Protein AF-A0A2V9KYU6-F1 (afdb_monomer_lite)

pLDDT: mean 84.41, std 20.28, range [31.23, 98.62]

Radius of gyration: 21.44 Å; chains: 1; bounding box: 34×64×59 Å

Structure (mmCIF, N/CA/C/O backbone):
data_AF-A0A2V9KYU6-F1
#
_entry.id   AF-A0A2V9KYU6-F1
#
loop_
_atom_site.group_PDB
_atom_site.id
_atom_site.type_symbol
_atom_site.label_atom_id
_atom_site.label_alt_id
_atom_site.label_comp_id
_atom_site.label_asym_id
_atom_site.label_entity_id
_atom_site.label_seq_id
_atom_site.pdbx_PDB_ins_code
_atom_site.Cartn_x
_atom_site.Cartn_y
_atom_site.Cartn_z
_atom_site.occupancy
_atom_site.B_iso_or_equiv
_atom_site.auth_seq_id
_atom_site.auth_comp_id
_atom_site.auth_asym_id
_atom_site.auth_atom_id
_atom_site.pdbx_PDB_model_num
ATOM 1 N N . MET A 1 1 ? -0.376 4.071 19.142 1.00 92.31 1 MET A N 1
ATOM 2 C CA . MET A 1 1 ? -1.565 4.613 18.448 1.00 92.31 1 MET A CA 1
ATOM 3 C C . MET A 1 1 ? -2.529 5.402 19.335 1.00 92.31 1 MET A C 1
ATOM 5 O O . MET A 1 1 ? -2.805 6.531 18.954 1.00 92.31 1 MET A O 1
ATOM 9 N N . ASP A 1 2 ? -2.990 4.923 20.506 1.00 96.12 2 ASP A N 1
ATOM 10 C CA . ASP A 1 2 ? -3.921 5.699 21.370 1.00 96.12 2 ASP A CA 1
ATOM 11 C C . ASP A 1 2 ? -3.463 7.161 21.594 1.00 96.12 2 ASP A C 1
ATOM 13 O O . ASP A 1 2 ? -4.197 8.093 21.276 1.00 96.12 2 ASP A O 1
ATOM 17 N N . ASN A 1 3 ? -2.214 7.371 22.038 1.00 96.25 3 ASN A N 1
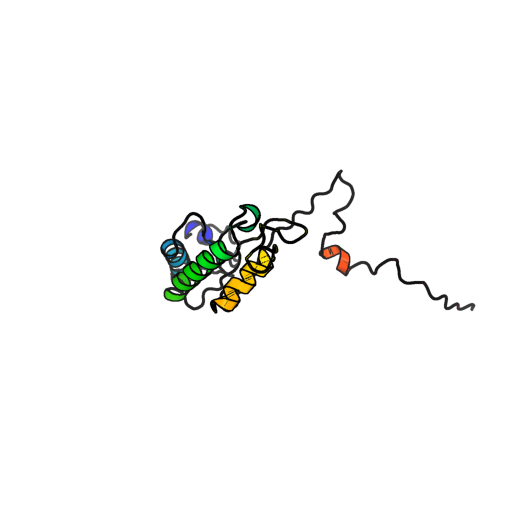ATOM 18 C CA . ASN A 1 3 ? -1.673 8.715 22.292 1.00 96.25 3 ASN A CA 1
ATOM 19 C C . ASN A 1 3 ? -1.723 9.636 21.063 1.00 96.25 3 ASN A C 1
ATOM 21 O O . ASN A 1 3 ? -1.989 10.825 21.204 1.00 96.25 3 ASN A O 1
ATOM 25 N N . PHE A 1 4 ? -1.479 9.113 19.860 1.00 95.75 4 PHE A N 1
ATOM 26 C CA . PHE A 1 4 ? -1.529 9.908 18.632 1.00 95.75 4 PHE A CA 1
ATOM 27 C C . PHE A 1 4 ? -2.950 10.437 18.383 1.00 95.75 4 PHE A C 1
ATOM 29 O O . PHE A 1 4 ? -3.132 11.641 18.213 1.00 95.75 4 PHE A O 1
ATOM 36 N N . TYR A 1 5 ? -3.966 9.574 18.487 1.00 95.94 5 TYR A N 1
ATOM 37 C CA . TYR A 1 5 ? -5.362 9.963 18.266 1.00 95.94 5 TYR A CA 1
ATOM 38 C C . TYR A 1 5 ? -5.974 10.788 19.403 1.00 95.94 5 TYR A C 1
ATOM 40 O O . TYR A 1 5 ? -6.862 11.598 19.147 1.00 95.94 5 TYR A O 1
ATOM 48 N N . THR A 1 6 ? -5.529 10.614 20.652 1.00 95.25 6 THR A N 1
ATOM 49 C CA . THR A 1 6 ? -6.107 11.330 21.805 1.00 95.25 6 THR A CA 1
ATOM 50 C C . THR A 1 6 ? -5.343 12.588 22.213 1.00 95.25 6 THR A C 1
ATOM 52 O O . THR A 1 6 ? -5.850 13.360 23.019 1.00 95.25 6 THR A O 1
ATOM 55 N N . SER A 1 7 ? -4.135 12.816 21.691 1.00 95.94 7 SER A N 1
ATOM 56 C CA . SER A 1 7 ? -3.311 13.991 22.035 1.00 95.94 7 SER A CA 1
ATOM 57 C C . SER A 1 7 ? -3.782 15.302 21.404 1.00 95.94 7 SER A C 1
ATOM 59 O O . SER A 1 7 ? -3.334 16.367 21.819 1.00 95.94 7 SER A O 1
ATOM 61 N N . GLY A 1 8 ? -4.656 15.240 20.396 1.00 94.62 8 GLY A N 1
ATOM 62 C CA . GLY A 1 8 ? -5.055 16.398 19.595 1.00 94.62 8 GLY A CA 1
ATOM 63 C C . GLY A 1 8 ? -4.159 16.668 18.380 1.00 94.62 8 GLY A C 1
ATOM 64 O O . GLY A 1 8 ? -4.476 17.569 17.611 1.00 94.62 8 GLY A O 1
ATOM 65 N N . LEU A 1 9 ? -3.102 15.873 18.150 1.00 95.44 9 LEU A N 1
ATOM 66 C CA . LEU A 1 9 ? -2.202 16.019 16.991 1.00 95.44 9 LEU A CA 1
ATOM 67 C C . LEU A 1 9 ? -2.921 15.912 15.642 1.00 95.44 9 LEU A C 1
ATOM 69 O O . LEU A 1 9 ? -2.519 16.556 14.678 1.00 95.44 9 LEU A O 1
ATOM 73 N N . THR A 1 10 ? -4.000 15.132 15.571 1.00 94.06 10 THR A N 1
ATOM 74 C CA . THR A 1 10 ? -4.793 14.987 14.344 1.00 94.06 10 THR A CA 1
ATOM 75 C C . THR A 1 10 ? -5.605 16.234 14.003 1.00 94.06 10 THR A C 1
ATOM 77 O O . THR A 1 10 ? -6.163 16.315 12.911 1.00 94.06 10 THR A O 1
ATOM 80 N N . MET A 1 11 ? -5.731 17.194 14.930 1.00 94.94 11 MET A N 1
ATOM 81 C CA . MET A 1 11 ? -6.563 18.393 14.778 1.00 94.94 11 MET A CA 1
ATOM 82 C C . MET A 1 11 ? -8.021 18.083 14.380 1.00 94.94 11 MET A C 1
ATOM 84 O O . MET A 1 11 ? -8.697 18.901 13.763 1.00 94.94 11 MET A O 1
ATOM 88 N N . GLY A 1 12 ? -8.521 16.891 14.734 1.00 92.75 12 GLY A N 1
ATOM 89 C CA . GLY A 1 12 ? -9.864 16.423 14.372 1.00 92.75 12 GLY A CA 1
ATOM 90 C C . GLY A 1 12 ? -9.993 15.853 12.953 1.00 92.75 12 GLY A C 1
ATOM 91 O O . GLY A 1 12 ? -11.098 15.495 12.548 1.00 92.75 12 GLY A O 1
ATOM 92 N N . HIS A 1 13 ? -8.895 15.736 12.204 1.00 95.56 13 HIS A N 1
ATOM 93 C CA . HIS A 1 13 ? -8.868 15.124 10.877 1.00 95.56 13 HIS A CA 1
ATOM 94 C C . HIS A 1 13 ? -8.594 13.614 10.939 1.00 95.56 13 HIS A C 1
ATOM 96 O O . HIS A 1 13 ? -8.063 13.088 11.918 1.00 95.56 13 HIS A O 1
ATOM 102 N N . GLN A 1 14 ? -8.975 12.907 9.873 1.00 96.25 14 GLN A N 1
ATOM 103 C CA . GLN A 1 14 ? -8.581 11.513 9.669 1.00 96.25 14 GLN A CA 1
ATOM 104 C C . GLN A 1 14 ? -7.078 11.443 9.384 1.00 96.25 14 GLN A C 1
ATOM 106 O O . GLN A 1 14 ? -6.552 12.283 8.654 1.00 96.25 14 GLN A O 1
ATOM 111 N N . ALA A 1 15 ? -6.402 10.436 9.931 1.00 95.44 15 ALA A N 1
ATOM 112 C CA . ALA A 1 15 ? -4.979 10.223 9.683 1.00 95.44 15 ALA A CA 1
ATOM 113 C C . ALA A 1 15 ? -4.751 9.239 8.527 1.00 95.44 15 ALA A C 1
ATOM 115 O O . ALA A 1 15 ? -5.504 8.273 8.378 1.00 95.44 15 ALA A O 1
ATOM 116 N N . LEU A 1 16 ? -3.701 9.474 7.737 1.00 95.50 16 LEU A N 1
ATOM 117 C CA . LEU A 1 16 ? -3.045 8.427 6.955 1.00 95.50 16 LEU A CA 1
ATOM 118 C C . LEU A 1 16 ? -2.039 7.751 7.886 1.00 95.50 16 LEU A C 1
ATOM 120 O O . LEU A 1 16 ? -1.270 8.444 8.552 1.00 95.50 16 LEU A O 1
ATOM 124 N N . VAL A 1 17 ? -2.094 6.428 7.987 1.00 95.94 17 VAL A N 1
ATOM 125 C CA . VAL A 1 17 ? -1.229 5.665 8.893 1.00 95.94 17 VAL A CA 1
ATOM 126 C C . VAL A 1 17 ? -0.276 4.828 8.061 1.00 95.94 17 VAL A C 1
ATOM 128 O O . VAL A 1 17 ? -0.722 4.066 7.210 1.00 95.94 17 VAL A O 1
ATOM 131 N N . ALA A 1 18 ? 1.020 4.970 8.305 1.00 94.25 18 ALA A N 1
ATOM 132 C CA . ALA A 1 18 ? 2.022 4.113 7.694 1.00 94.25 18 ALA A CA 1
ATOM 133 C C . ALA A 1 18 ? 2.107 2.783 8.450 1.00 94.25 18 ALA A C 1
ATOM 135 O O . ALA A 1 18 ? 2.079 2.765 9.680 1.00 94.25 18 ALA A O 1
ATOM 136 N N . CYS A 1 19 ? 2.256 1.696 7.707 1.00 93.12 19 CYS A N 1
ATOM 137 C CA . CYS A 1 19 ? 2.562 0.373 8.217 1.00 93.12 19 CYS A CA 1
ATOM 138 C C . CYS A 1 19 ? 3.884 -0.100 7.619 1.00 93.12 19 CYS A C 1
ATOM 140 O O . CYS A 1 19 ? 4.127 0.048 6.419 1.00 93.12 19 CYS A O 1
ATOM 142 N N . ALA A 1 20 ? 4.742 -0.688 8.445 1.00 92.88 20 ALA A N 1
ATOM 143 C CA . ALA A 1 20 ? 6.016 -1.206 7.978 1.00 92.88 20 ALA A CA 1
ATOM 144 C C . ALA A 1 20 ? 5.819 -2.461 7.108 1.00 92.88 20 ALA A C 1
ATOM 146 O O . ALA A 1 20 ? 4.939 -3.285 7.365 1.00 92.88 20 ALA A O 1
ATOM 147 N N . ALA A 1 21 ? 6.637 -2.578 6.057 1.00 92.00 21 ALA A N 1
ATOM 148 C CA . ALA A 1 21 ? 6.589 -3.685 5.099 1.00 92.00 21 ALA A CA 1
ATOM 149 C C . ALA A 1 21 ? 7.929 -4.434 5.000 1.00 92.00 21 ALA A C 1
ATOM 151 O O . ALA A 1 21 ? 7.972 -5.640 5.194 1.00 92.00 21 ALA A O 1
ATOM 152 N N . ILE A 1 22 ? 9.040 -3.738 4.731 1.00 88.56 22 ILE A N 1
ATOM 153 C CA . ILE A 1 22 ? 10.347 -4.389 4.500 1.00 88.56 22 ILE A CA 1
ATOM 154 C C . ILE A 1 22 ? 10.980 -4.929 5.796 1.00 88.56 22 ILE A C 1
ATOM 156 O O . ILE A 1 22 ? 11.630 -5.971 5.767 1.00 88.56 22 ILE A O 1
ATOM 160 N N . ASP A 1 23 ? 10.762 -4.255 6.927 1.00 88.19 23 ASP A N 1
ATOM 161 C CA . ASP A 1 23 ? 11.418 -4.561 8.209 1.00 88.19 23 ASP A CA 1
ATOM 162 C C . ASP A 1 23 ? 10.450 -5.119 9.271 1.00 88.19 23 ASP A C 1
ATOM 164 O O . ASP A 1 23 ? 10.743 -5.072 10.467 1.00 88.19 23 ASP A O 1
ATOM 168 N N . ASP A 1 24 ? 9.286 -5.619 8.850 1.00 94.12 24 ASP A N 1
ATOM 169 C CA . ASP A 1 24 ? 8.215 -6.065 9.750 1.00 94.12 24 ASP A CA 1
ATOM 170 C C . ASP A 1 24 ? 7.533 -7.350 9.245 1.00 94.12 24 ASP A C 1
ATOM 172 O O . ASP A 1 24 ? 7.940 -7.934 8.237 1.00 94.12 24 ASP A O 1
ATOM 176 N N . THR A 1 25 ? 6.505 -7.817 9.953 1.00 97.06 25 THR A N 1
ATOM 177 C CA . THR A 1 25 ? 5.694 -8.981 9.585 1.00 97.06 25 THR A CA 1
ATOM 178 C C . THR A 1 25 ? 4.296 -8.573 9.105 1.00 97.06 25 THR A C 1
ATOM 180 O O . THR A 1 25 ? 3.742 -7.566 9.564 1.00 97.06 25 THR A O 1
ATOM 183 N N . PRO A 1 26 ? 3.664 -9.358 8.210 1.00 97.62 26 PRO A N 1
ATOM 184 C CA . PRO A 1 26 ? 2.296 -9.077 7.784 1.00 97.62 26 PRO A CA 1
ATOM 185 C C . PRO A 1 26 ? 1.304 -9.171 8.953 1.00 97.62 26 PRO A C 1
ATOM 187 O O . PRO A 1 26 ? 0.303 -8.453 8.975 1.00 97.62 26 PRO A O 1
ATOM 190 N N . GLU A 1 27 ? 1.573 -10.016 9.954 1.00 98.12 27 GLU A N 1
ATOM 191 C CA . GLU A 1 27 ? 0.757 -10.122 11.163 1.00 98.12 27 GLU A CA 1
ATOM 192 C C . GLU A 1 27 ? 0.794 -8.852 12.016 1.00 98.12 27 GLU A C 1
ATOM 194 O O . GLU A 1 27 ? -0.255 -8.437 12.516 1.00 98.12 27 GLU A O 1
ATOM 199 N N . ASP A 1 28 ? 1.961 -8.232 12.190 1.00 97.62 28 ASP A N 1
ATOM 200 C CA . ASP A 1 28 ? 2.100 -7.015 12.994 1.00 97.62 28 ASP A CA 1
ATOM 201 C C . ASP A 1 28 ? 1.373 -5.837 12.337 1.00 97.62 28 ASP A C 1
ATOM 203 O O . ASP A 1 28 ? 0.561 -5.173 12.994 1.00 97.62 28 ASP A O 1
ATOM 207 N N . CYS A 1 29 ? 1.525 -5.671 11.019 1.00 96.69 29 CYS A N 1
ATOM 208 C CA . CYS A 1 29 ? 0.751 -4.697 10.252 1.00 96.69 29 CYS A CA 1
ATOM 209 C C . CYS A 1 29 ? -0.765 -4.959 10.350 1.00 96.69 29 CYS A C 1
ATOM 211 O O . CYS A 1 29 ? -1.543 -4.058 10.680 1.00 96.69 29 CYS A O 1
ATOM 213 N N . ALA A 1 30 ? -1.208 -6.202 10.138 1.00 98.38 30 ALA A N 1
ATOM 214 C CA . ALA A 1 30 ? -2.623 -6.557 10.236 1.00 98.38 30 ALA A CA 1
ATOM 215 C C . ALA A 1 30 ? -3.198 -6.288 11.637 1.00 98.38 30 ALA A C 1
ATOM 217 O O . ALA A 1 30 ? -4.336 -5.825 11.769 1.00 98.38 30 ALA A O 1
ATOM 218 N N . ASN A 1 31 ? -2.417 -6.550 12.688 1.00 98.31 31 ASN A N 1
ATOM 219 C CA . ASN A 1 31 ? -2.804 -6.286 14.069 1.00 98.31 31 ASN A CA 1
ATOM 220 C C . ASN A 1 31 ? -2.904 -4.786 14.365 1.00 98.31 31 ASN A C 1
ATOM 222 O O . ASN A 1 31 ? -3.846 -4.380 15.052 1.00 98.31 31 ASN A O 1
ATOM 226 N N . GLU A 1 32 ? -1.993 -3.963 13.842 1.00 97.50 32 GLU A N 1
ATOM 227 C CA . GLU A 1 32 ? -2.073 -2.504 13.955 1.00 97.50 32 GLU A CA 1
ATOM 228 C C . GLU A 1 32 ? -3.346 -1.963 13.292 1.00 97.50 32 GLU A C 1
ATOM 230 O O . GLU A 1 32 ? -4.134 -1.261 13.938 1.00 97.50 32 GLU A O 1
ATOM 235 N N . VAL A 1 33 ? -3.598 -2.347 12.037 1.00 98.06 33 VAL A N 1
ATOM 236 C CA . VAL A 1 33 ? -4.786 -1.925 11.281 1.00 98.06 33 VAL A CA 1
ATOM 237 C C . VAL A 1 33 ? -6.068 -2.340 12.006 1.00 98.06 33 VAL A C 1
ATOM 239 O O . VAL A 1 33 ? -6.956 -1.515 12.250 1.00 98.06 33 VAL A O 1
ATOM 242 N N . ALA A 1 34 ? -6.142 -3.602 12.437 1.00 98.38 34 ALA A N 1
ATOM 243 C CA . ALA A 1 34 ? -7.290 -4.122 13.172 1.00 98.38 34 ALA A CA 1
ATOM 244 C C . ALA A 1 34 ? -7.486 -3.422 14.522 1.00 98.38 34 ALA A C 1
ATOM 246 O O . ALA A 1 34 ? -8.621 -3.204 14.952 1.00 98.38 34 ALA A O 1
ATOM 247 N N . TYR A 1 35 ? -6.402 -3.071 15.214 1.00 98.25 35 TYR A N 1
ATOM 248 C CA . TYR A 1 35 ? -6.469 -2.321 16.461 1.00 98.25 35 TYR A CA 1
ATOM 249 C C . TYR A 1 35 ? -7.065 -0.927 16.233 1.00 98.25 35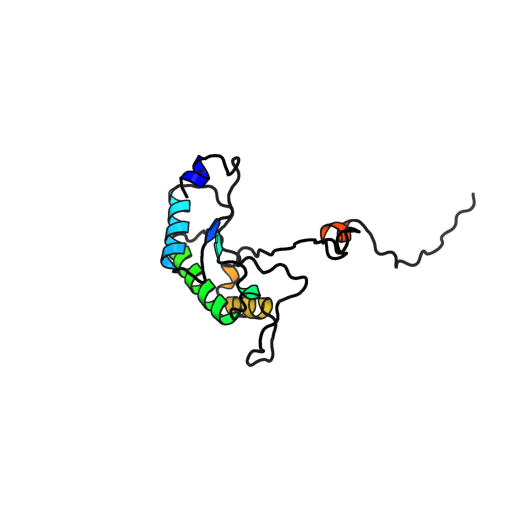 TYR A C 1
ATOM 251 O O . TYR A 1 35 ? -8.009 -0.549 16.928 1.00 98.25 35 TYR A O 1
ATOM 259 N N . ILE A 1 36 ? -6.576 -0.184 15.238 1.00 97.75 36 ILE A N 1
ATOM 260 C CA . ILE A 1 36 ? -7.055 1.168 14.913 1.00 97.75 36 ILE A CA 1
ATOM 261 C C . ILE A 1 36 ? -8.548 1.140 14.560 1.00 97.75 36 ILE A C 1
ATOM 263 O O . ILE A 1 36 ? -9.324 1.946 15.086 1.00 97.75 36 ILE A O 1
ATOM 267 N N . HIS A 1 37 ? -8.971 0.159 13.756 1.00 96.88 37 HIS A N 1
ATOM 268 C CA . HIS A 1 37 ? -10.371 -0.015 13.362 1.00 96.88 37 HIS A CA 1
ATOM 269 C C . HIS A 1 37 ? -11.272 -0.365 14.557 1.00 96.88 37 HIS A C 1
ATOM 271 O O . HIS A 1 37 ? -12.277 0.304 14.794 1.00 96.88 37 HIS A O 1
ATOM 277 N N . LYS A 1 38 ? -10.862 -1.317 15.410 1.00 97.62 38 LYS A N 1
ATOM 278 C CA . LYS A 1 38 ? -11.601 -1.694 16.636 1.00 97.62 38 LYS A CA 1
ATOM 279 C C . LYS A 1 38 ? -11.757 -0.548 17.633 1.00 97.62 38 LYS A C 1
ATOM 281 O O . LYS A 1 38 ? -12.731 -0.518 18.385 1.00 97.62 38 LYS A O 1
ATOM 286 N N . ARG A 1 39 ? -10.802 0.383 17.676 1.00 97.50 39 ARG A N 1
ATOM 287 C CA . ARG A 1 39 ? -10.878 1.583 18.523 1.00 97.50 39 ARG A CA 1
ATOM 288 C C . ARG A 1 39 ? -11.805 2.655 17.944 1.00 97.50 39 ARG A C 1
ATOM 290 O O . ARG A 1 39 ? -12.138 3.593 18.665 1.00 97.50 39 ARG A O 1
ATOM 297 N N . GLY A 1 40 ? -12.246 2.505 16.693 1.00 96.19 40 GLY A N 1
ATOM 298 C CA . GLY A 1 40 ? -13.076 3.480 15.990 1.00 96.19 40 GLY A CA 1
ATOM 299 C C . GLY A 1 40 ? -12.304 4.743 15.617 1.00 96.19 40 GLY A C 1
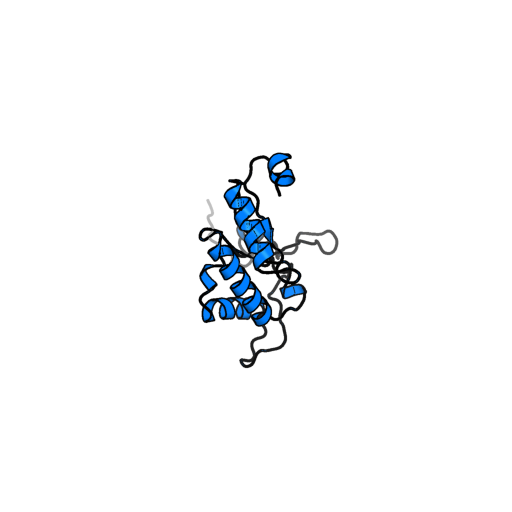ATOM 300 O O . GLY A 1 40 ? -12.893 5.823 15.554 1.00 96.19 40 GLY A O 1
ATOM 301 N N . TYR A 1 41 ? -10.984 4.638 15.430 1.00 97.25 41 TYR A N 1
ATOM 302 C CA . TYR A 1 41 ? -10.165 5.796 15.103 1.00 97.25 41 TYR A CA 1
ATOM 303 C C . TYR A 1 41 ? -10.344 6.232 13.641 1.00 97.25 41 TYR A C 1
ATOM 305 O O . TYR A 1 41 ? -10.391 5.389 12.746 1.00 97.25 41 TYR A O 1
ATOM 313 N N . PRO A 1 42 ? -10.443 7.549 13.379 1.00 95.88 42 PRO A N 1
ATOM 314 C CA . PRO A 1 42 ? -10.666 8.070 12.037 1.00 95.88 42 PRO A CA 1
ATOM 315 C C . PRO A 1 42 ? -9.401 7.932 11.173 1.00 95.88 42 PRO A C 1
ATOM 317 O O . PRO A 1 42 ? -8.376 8.558 11.453 1.00 95.88 42 PRO A O 1
ATOM 320 N N . VAL A 1 43 ? -9.491 7.156 10.089 1.00 96.88 43 VAL A N 1
ATOM 321 C CA . VAL A 1 43 ? -8.403 6.930 9.122 1.00 96.88 43 VAL A CA 1
ATOM 322 C C . VAL A 1 43 ? -8.854 7.156 7.685 1.00 96.88 43 VAL A C 1
ATOM 324 O O . VAL A 1 43 ? -9.966 6.778 7.320 1.00 96.88 43 VAL A O 1
ATOM 327 N N . VAL A 1 44 ? -7.976 7.743 6.864 1.00 96.19 44 VAL A N 1
ATOM 328 C CA . VAL A 1 44 ? -8.196 7.834 5.408 1.00 96.19 44 VAL A CA 1
ATOM 329 C C . VAL A 1 44 ? -7.768 6.552 4.690 1.00 96.19 44 VAL A C 1
ATOM 331 O O . VAL A 1 44 ? -8.357 6.200 3.667 1.00 96.19 44 VAL A O 1
ATOM 334 N N . GLY A 1 45 ? -6.775 5.851 5.243 1.00 96.75 45 GLY A N 1
ATOM 335 C CA . GLY A 1 45 ? -6.181 4.636 4.697 1.00 96.75 45 GLY A CA 1
ATOM 336 C C . GLY A 1 45 ? -4.894 4.256 5.427 1.00 96.75 45 GLY A C 1
ATOM 337 O O . GLY A 1 45 ? -4.488 4.932 6.379 1.00 96.75 45 GLY A O 1
ATOM 338 N N . PHE A 1 46 ? -4.276 3.181 4.949 1.00 97.50 46 PHE A N 1
ATOM 339 C CA . PHE A 1 46 ? -3.022 2.633 5.445 1.00 97.50 46 PHE A CA 1
ATOM 340 C C . PHE A 1 46 ? -2.009 2.558 4.307 1.00 97.50 46 PHE A C 1
ATOM 342 O O . PHE A 1 46 ? -2.293 1.990 3.253 1.00 97.50 46 PHE A O 1
ATOM 349 N N . GLU A 1 47 ? -0.851 3.167 4.503 1.00 96.00 47 GLU A N 1
ATOM 350 C CA . GLU A 1 47 ? 0.241 3.188 3.536 1.00 96.00 47 GLU A CA 1
ATOM 351 C C . GLU A 1 47 ? 1.252 2.101 3.891 1.00 96.00 47 GLU A C 1
ATOM 353 O O . GLU A 1 47 ? 1.759 2.078 5.008 1.00 96.00 47 GLU A O 1
ATOM 358 N N . MET A 1 48 ? 1.512 1.171 2.974 1.00 95.38 48 MET A N 1
ATOM 359 C CA . MET A 1 48 ? 2.359 0.011 3.255 1.00 95.38 48 MET A CA 1
ATOM 360 C C . MET A 1 48 ? 3.779 0.257 2.759 1.00 95.38 48 MET A C 1
ATOM 362 O O . MET A 1 48 ? 4.035 0.245 1.563 1.00 95.38 48 MET A O 1
ATOM 366 N N . GLY A 1 49 ? 4.725 0.421 3.677 1.00 93.06 49 GLY A N 1
ATOM 367 C CA . GLY A 1 49 ? 6.129 0.652 3.353 1.00 93.06 49 GLY A CA 1
ATOM 368 C C . GLY A 1 49 ? 6.445 2.070 2.870 1.00 93.06 49 GLY A C 1
ATOM 369 O O . GLY A 1 49 ? 5.570 2.904 2.650 1.00 93.06 49 GLY A O 1
ATOM 370 N N . GLU A 1 50 ? 7.741 2.324 2.723 1.00 90.56 50 GLU A N 1
ATOM 371 C CA . GLU A 1 50 ? 8.306 3.628 2.379 1.00 90.56 50 GLU A CA 1
ATOM 372 C C . GLU A 1 50 ? 9.529 3.439 1.474 1.00 90.56 50 GLU A C 1
ATOM 374 O O . GLU A 1 50 ? 10.324 2.512 1.689 1.00 90.56 50 GLU A O 1
ATOM 379 N N . GLU A 1 51 ? 9.594 4.262 0.424 1.00 91.19 51 GLU A N 1
ATOM 380 C CA . GLU A 1 51 ? 10.672 4.417 -0.565 1.00 91.19 51 GLU A CA 1
ATOM 381 C C . GLU A 1 51 ? 11.316 3.098 -1.009 1.00 91.19 51 GLU A C 1
ATOM 383 O O . GLU A 1 51 ? 12.537 2.922 -1.061 1.00 91.19 51 GLU A O 1
ATOM 388 N N . CYS A 1 52 ? 10.480 2.098 -1.282 1.00 90.00 52 CYS A N 1
ATOM 389 C CA . CYS A 1 52 ? 10.951 0.749 -1.599 1.00 90.00 52 CYS A CA 1
ATOM 390 C C . CYS A 1 52 ? 11.690 0.707 -2.946 1.00 90.00 52 CYS A C 1
ATOM 392 O O . CYS A 1 52 ? 12.601 -0.106 -3.138 1.00 90.00 52 CYS A O 1
ATOM 394 N N . ASP A 1 53 ? 11.313 1.612 -3.844 1.00 87.00 53 ASP A N 1
ATOM 395 C CA . ASP A 1 53 ? 11.941 1.890 -5.125 1.00 87.00 53 ASP A CA 1
ATOM 396 C C . ASP A 1 53 ? 13.320 2.551 -4.961 1.00 87.00 53 ASP A C 1
ATOM 398 O O . ASP A 1 53 ? 14.293 2.051 -5.532 1.00 87.00 53 ASP A O 1
ATOM 402 N N . GLY A 1 54 ? 13.448 3.564 -4.098 1.00 84.56 54 GLY A N 1
ATOM 403 C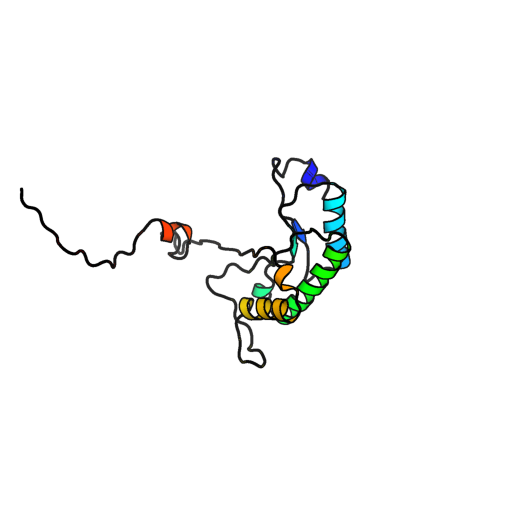 CA . GLY A 1 54 ? 14.728 4.221 -3.797 1.00 84.56 54 GLY A CA 1
ATOM 404 C C . GLY A 1 54 ? 15.714 3.357 -3.009 1.00 84.56 54 GLY A C 1
ATOM 405 O O . GLY A 1 54 ? 16.935 3.426 -3.185 1.00 84.56 54 GLY A O 1
ATOM 406 N N . LYS A 1 55 ? 15.202 2.409 -2.220 1.00 87.88 55 LYS A N 1
ATOM 407 C CA . LYS A 1 55 ? 16.003 1.348 -1.579 1.00 87.88 55 LYS A CA 1
ATOM 408 C C . LYS A 1 55 ? 16.431 0.239 -2.543 1.00 87.88 55 LYS A C 1
ATOM 410 O O . LYS A 1 55 ? 17.112 -0.695 -2.125 1.00 87.88 55 LYS A O 1
ATOM 415 N N . HIS A 1 56 ? 16.070 0.344 -3.824 1.00 84.75 56 HIS A N 1
ATOM 416 C CA . HIS A 1 56 ? 16.402 -0.618 -4.874 1.00 84.75 56 HIS A CA 1
ATOM 417 C C . HIS A 1 56 ? 15.902 -2.045 -4.576 1.00 84.75 56 HIS A C 1
ATOM 419 O O . HIS A 1 56 ? 16.513 -3.028 -5.005 1.00 84.75 56 HIS A O 1
ATOM 425 N N . THR A 1 57 ? 14.776 -2.171 -3.862 1.00 92.19 57 THR A N 1
ATOM 426 C CA . THR A 1 57 ? 14.058 -3.451 -3.754 1.00 92.19 57 THR A CA 1
ATOM 427 C C . THR A 1 57 ? 13.510 -3.801 -5.128 1.00 92.19 57 THR A C 1
ATOM 429 O O . THR A 1 57 ? 13.061 -2.908 -5.845 1.00 92.19 57 THR A O 1
ATOM 432 N N . MET A 1 58 ? 13.508 -5.073 -5.524 1.00 94.94 58 MET A N 1
ATOM 433 C CA . MET A 1 58 ? 12.904 -5.412 -6.811 1.00 94.94 58 MET A CA 1
ATOM 434 C C . MET A 1 58 ? 11.394 -5.207 -6.802 1.00 94.94 58 MET A C 1
ATOM 436 O O . MET A 1 58 ? 10.758 -5.525 -5.796 1.00 94.94 58 MET A O 1
ATOM 440 N N . PRO A 1 59 ? 10.794 -4.736 -7.912 1.00 95.25 59 PRO A N 1
ATOM 441 C CA . PRO A 1 59 ? 9.360 -4.488 -7.975 1.00 95.25 59 PRO A CA 1
ATOM 442 C C . PRO A 1 59 ? 8.549 -5.756 -7.718 1.00 95.25 59 PRO A C 1
ATOM 444 O O . PRO A 1 59 ? 7.486 -5.692 -7.112 1.00 95.25 59 PRO A O 1
ATOM 447 N N . GLU A 1 60 ? 9.045 -6.916 -8.158 1.00 96.81 60 GLU A N 1
ATOM 448 C CA . GLU A 1 60 ? 8.390 -8.205 -7.937 1.00 96.81 60 GLU A CA 1
ATOM 449 C C . GLU A 1 60 ? 8.536 -8.697 -6.494 1.00 96.81 60 GLU A C 1
ATOM 451 O O . GLU A 1 60 ? 7.576 -9.232 -5.944 1.00 96.81 60 GLU A O 1
ATOM 456 N N . ASP A 1 61 ? 9.696 -8.484 -5.863 1.00 95.69 61 ASP A N 1
ATOM 457 C CA . ASP A 1 61 ? 9.911 -8.845 -4.455 1.00 95.69 61 ASP A CA 1
ATOM 458 C C . ASP A 1 61 ? 9.024 -7.987 -3.548 1.00 95.69 61 ASP A C 1
ATOM 460 O O . ASP A 1 61 ? 8.317 -8.500 -2.679 1.00 95.69 61 ASP A O 1
ATOM 464 N N . TYR A 1 62 ? 8.991 -6.678 -3.801 1.00 96.19 62 TYR A N 1
ATOM 465 C CA . TYR A 1 62 ? 8.092 -5.784 -3.089 1.00 96.19 62 TYR A CA 1
ATOM 466 C C . TYR A 1 62 ? 6.618 -6.068 -3.427 1.00 96.19 62 TYR A C 1
ATOM 468 O O . TYR A 1 62 ? 5.769 -6.049 -2.540 1.00 96.19 62 TYR A O 1
ATOM 476 N N . GLY A 1 63 ? 6.295 -6.417 -4.675 1.00 96.88 63 GLY A N 1
ATOM 477 C CA . GLY A 1 63 ? 4.962 -6.881 -5.060 1.00 96.88 63 GLY A CA 1
ATOM 478 C C . GLY A 1 63 ? 4.512 -8.107 -4.259 1.00 96.88 63 GLY A C 1
ATOM 479 O O . GLY A 1 63 ? 3.375 -8.152 -3.791 1.00 96.88 63 GLY A O 1
ATOM 480 N N . ALA A 1 64 ? 5.409 -9.070 -4.031 1.00 97.69 64 ALA A N 1
ATOM 481 C CA . ALA A 1 64 ? 5.132 -10.247 -3.210 1.00 97.69 64 ALA A CA 1
ATOM 482 C C . ALA A 1 64 ? 4.884 -9.886 -1.737 1.00 97.69 64 ALA A C 1
ATOM 484 O O . ALA A 1 64 ? 4.016 -10.486 -1.096 1.00 97.69 64 ALA A O 1
ATOM 485 N N . ILE A 1 65 ? 5.633 -8.916 -1.203 1.00 96.88 65 ILE A N 1
ATOM 486 C CA . ILE A 1 65 ? 5.420 -8.354 0.139 1.00 96.88 65 ILE A CA 1
ATOM 487 C C . ILE A 1 65 ? 4.045 -7.680 0.202 1.00 96.88 65 ILE A C 1
ATOM 489 O O . ILE A 1 65 ? 3.237 -8.013 1.064 1.00 96.88 65 ILE A O 1
ATOM 493 N N . TYR A 1 66 ? 3.727 -6.806 -0.752 1.00 97.50 66 TYR A N 1
ATOM 494 C CA . TYR A 1 66 ? 2.461 -6.076 -0.788 1.00 97.50 66 TYR A CA 1
ATOM 495 C C . TYR A 1 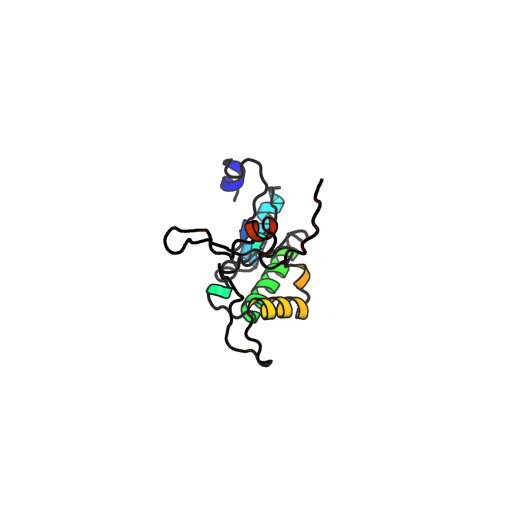66 ? 1.248 -7.016 -0.766 1.00 97.50 66 TYR A C 1
ATOM 497 O O . TYR A 1 66 ? 0.334 -6.816 0.033 1.00 97.50 66 TYR A O 1
ATOM 505 N N . CYS A 1 67 ? 1.251 -8.072 -1.590 1.00 98.25 67 CYS A N 1
ATOM 506 C CA . CYS A 1 67 ? 0.169 -9.062 -1.619 1.00 98.25 67 CYS A CA 1
ATOM 507 C C . CYS A 1 67 ? 0.001 -9.775 -0.266 1.00 98.25 67 CYS A C 1
ATOM 509 O O . CYS A 1 67 ? -1.114 -9.885 0.238 1.00 98.25 67 CYS A O 1
ATOM 511 N N . GLN A 1 68 ? 1.103 -10.217 0.354 1.00 98.00 68 GLN A N 1
ATOM 512 C CA . GLN A 1 68 ? 1.063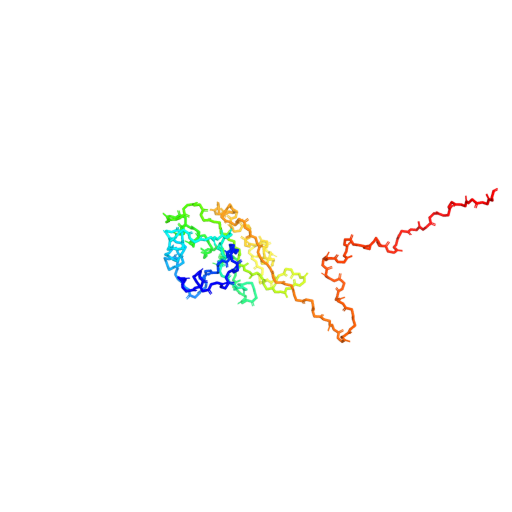 -10.896 1.657 1.00 98.00 68 GLN A CA 1
ATOM 513 C C . GLN A 1 68 ? 0.514 -9.992 2.766 1.00 98.00 68 GLN A C 1
ATOM 515 O O . GLN A 1 68 ? -0.255 -10.448 3.616 1.00 98.00 68 GLN A O 1
ATOM 520 N N . TRP A 1 69 ? 0.876 -8.709 2.746 1.00 98.25 69 TRP A N 1
ATOM 521 C CA . TRP A 1 69 ? 0.355 -7.728 3.692 1.00 98.25 69 TRP A CA 1
ATOM 522 C C . TRP A 1 69 ? -1.129 -7.464 3.454 1.00 98.25 69 TRP A C 1
ATOM 524 O O . TRP A 1 69 ? -1.909 -7.509 4.405 1.00 98.25 69 TRP A O 1
ATOM 534 N N . ALA A 1 70 ? -1.539 -7.256 2.201 1.00 98.31 70 ALA A N 1
ATOM 535 C CA . ALA A 1 70 ? -2.939 -7.040 1.853 1.00 98.31 70 ALA A CA 1
ATOM 536 C C . ALA A 1 70 ? -3.826 -8.202 2.328 1.00 98.31 70 ALA A C 1
ATOM 538 O O . ALA A 1 70 ? -4.812 -7.974 3.032 1.00 98.31 70 ALA A O 1
ATOM 539 N N . ASP A 1 71 ? -3.415 -9.445 2.058 1.00 98.62 71 ASP A N 1
ATOM 540 C CA . ASP A 1 71 ? -4.115 -10.647 2.516 1.00 98.62 71 ASP A CA 1
ATOM 541 C C . ASP A 1 71 ? -4.248 -10.705 4.044 1.00 98.62 71 ASP A C 1
ATOM 543 O O . ASP A 1 71 ? -5.329 -10.982 4.581 1.00 98.62 71 ASP A O 1
ATOM 547 N N . ALA A 1 72 ? -3.159 -10.441 4.769 1.00 98.56 72 ALA A N 1
ATOM 548 C CA . ALA A 1 72 ? -3.162 -10.480 6.227 1.00 98.56 72 ALA A CA 1
ATOM 549 C C . ALA A 1 72 ? -4.060 -9.389 6.829 1.00 98.56 72 ALA A C 1
ATOM 551 O O . ALA A 1 72 ? -4.844 -9.668 7.744 1.00 98.56 72 ALA A O 1
ATOM 552 N N . ILE A 1 73 ? -3.997 -8.168 6.294 1.00 98.56 73 ILE A N 1
ATOM 553 C CA . ILE A 1 73 ? -4.804 -7.039 6.759 1.00 98.56 73 ILE A CA 1
ATOM 554 C C . ILE A 1 73 ? -6.282 -7.289 6.471 1.00 98.56 73 ILE A C 1
ATOM 556 O O . ILE A 1 73 ? -7.103 -7.204 7.387 1.00 98.56 73 ILE A O 1
ATOM 560 N N . HIS A 1 74 ? -6.642 -7.640 5.234 1.00 98.62 74 HIS A N 1
ATOM 561 C CA . HIS A 1 74 ? -8.041 -7.839 4.842 1.00 98.62 74 HIS A CA 1
ATOM 562 C C . HIS A 1 74 ? -8.685 -9.050 5.513 1.00 98.62 74 HIS A C 1
ATOM 564 O O . HIS A 1 74 ? -9.901 -9.063 5.704 1.00 98.62 74 HIS A O 1
ATOM 570 N N . LYS A 1 75 ? -7.896 -10.026 5.976 1.00 98.56 75 LYS A N 1
ATOM 571 C CA . LYS A 1 75 ? -8.395 -11.108 6.836 1.00 98.56 75 LYS A CA 1
ATOM 572 C C . LYS A 1 75 ? -8.966 -10.598 8.163 1.00 98.56 75 LYS A C 1
ATOM 574 O O . LYS A 1 75 ? -9.909 -11.197 8.682 1.00 98.56 75 LYS A O 1
ATOM 579 N N . LEU A 1 76 ? -8.397 -9.533 8.732 1.00 98.50 76 LEU A N 1
ATOM 580 C CA . LEU A 1 76 ? -8.844 -8.952 10.005 1.00 98.50 76 LEU A CA 1
ATOM 581 C C . LEU A 1 76 ? -9.746 -7.726 9.821 1.00 98.50 76 LEU A C 1
ATOM 583 O O . LEU A 1 76 ? -10.638 -7.504 10.640 1.00 98.50 76 LEU A O 1
ATOM 587 N N . THR A 1 77 ? -9.517 -6.955 8.758 1.00 98.31 77 THR A N 1
ATOM 588 C CA . THR A 1 77 ? -10.180 -5.679 8.462 1.00 98.31 77 THR A CA 1
ATOM 589 C C . THR A 1 77 ? -10.495 -5.592 6.958 1.00 98.31 77 THR A C 1
ATOM 591 O O . THR A 1 77 ? -9.756 -4.950 6.211 1.00 98.31 77 THR A O 1
ATOM 594 N N . PRO A 1 78 ? -11.566 -6.256 6.475 1.00 97.50 78 PRO A N 1
ATOM 595 C CA . PRO A 1 78 ? -11.846 -6.400 5.037 1.00 97.50 78 PRO A CA 1
ATOM 596 C C . PRO A 1 78 ? -12.101 -5.093 4.273 1.00 97.50 78 PRO A C 1
ATOM 598 O O . PRO A 1 78 ? -12.043 -5.070 3.049 1.00 97.50 78 PRO A O 1
ATOM 601 N N . ASP A 1 79 ? -12.444 -4.015 4.976 1.00 95.94 79 ASP A N 1
ATOM 602 C CA . ASP A 1 79 ? -12.744 -2.693 4.423 1.00 95.94 79 ASP A CA 1
ATOM 603 C C . ASP A 1 79 ? -11.555 -1.719 4.492 1.00 95.94 79 ASP A C 1
ATOM 605 O O . ASP A 1 79 ? -11.693 -0.551 4.116 1.00 95.94 79 ASP A O 1
ATOM 609 N N . ALA A 1 80 ? -10.388 -2.178 4.962 1.00 97.75 80 ALA A N 1
ATOM 610 C CA . ALA A 1 80 ? -9.187 -1.358 5.034 1.00 97.75 80 ALA A CA 1
ATOM 611 C C . ALA A 1 80 ? -8.756 -0.885 3.637 1.00 97.75 80 ALA A C 1
ATOM 613 O O . ALA A 1 80 ? -8.554 -1.682 2.718 1.00 97.75 80 ALA A O 1
ATOM 614 N N . LYS A 1 81 ? -8.584 0.432 3.492 1.00 97.81 81 LYS A N 1
ATOM 615 C CA . LYS A 1 81 ? -8.041 1.052 2.279 1.00 97.81 81 LYS A CA 1
ATOM 616 C C . LYS A 1 81 ? -6.526 1.039 2.353 1.00 97.81 81 LYS A C 1
ATOM 618 O O . LYS A 1 81 ? -5.967 1.729 3.206 1.00 97.81 81 LYS A O 1
ATOM 623 N N . LEU A 1 82 ? -5.894 0.281 1.470 1.00 97.88 82 LEU A N 1
ATOM 624 C CA . LEU A 1 82 ? -4.444 0.136 1.421 1.00 97.88 82 LEU A CA 1
ATOM 625 C C . LEU A 1 82 ? -3.877 0.969 0.275 1.00 97.88 82 LEU A C 1
ATOM 627 O O . LEU A 1 82 ? -4.545 1.207 -0.733 1.00 97.88 82 LEU A O 1
ATOM 631 N N . GLY A 1 83 ? -2.654 1.438 0.434 1.00 95.38 83 GLY A N 1
ATOM 632 C CA . GLY A 1 83 ? -1.957 2.187 -0.594 1.00 95.38 83 GLY A CA 1
ATOM 633 C C . GLY A 1 83 ? -0.460 2.182 -0.370 1.00 95.38 83 GLY A C 1
ATOM 634 O O . GLY A 1 83 ? 0.053 1.405 0.438 1.00 95.38 83 GLY A O 1
ATOM 635 N N . GLY A 1 84 ? 0.226 3.046 -1.102 1.00 86.75 84 GLY A N 1
ATOM 636 C CA . GLY A 1 84 ? 1.678 3.091 -1.092 1.00 86.75 84 GLY A CA 1
ATOM 637 C C . GLY A 1 84 ? 2.334 1.979 -1.928 1.00 86.75 84 GLY A C 1
ATOM 638 O O . GLY A 1 84 ? 1.663 1.377 -2.774 1.00 86.75 84 GLY A O 1
ATOM 639 N N . PRO A 1 85 ? 3.638 1.724 -1.729 1.00 83.50 85 PRO A N 1
ATOM 640 C CA . PRO A 1 85 ? 4.511 2.439 -0.796 1.00 83.50 85 PRO A CA 1
ATOM 641 C C . PRO A 1 85 ? 4.591 3.907 -1.204 1.00 83.50 85 PRO A C 1
ATOM 643 O O . PRO A 1 85 ? 4.299 4.234 -2.356 1.00 83.50 85 PRO A O 1
ATOM 646 N N . VAL A 1 86 ? 4.957 4.799 -0.286 1.00 84.94 86 VAL A N 1
ATOM 647 C CA . VAL A 1 86 ? 5.365 6.131 -0.740 1.00 84.94 86 VAL A CA 1
ATOM 648 C C . VAL A 1 86 ? 6.613 5.966 -1.617 1.00 84.94 86 VAL A C 1
ATOM 650 O O . VAL A 1 86 ? 7.589 5.351 -1.192 1.00 84.94 86 VAL A O 1
ATOM 653 N N . PHE A 1 87 ? 6.525 6.402 -2.873 1.00 84.56 87 PHE A N 1
ATOM 654 C CA . PHE A 1 87 ? 7.603 6.295 -3.864 1.00 84.56 87 PHE A CA 1
ATOM 655 C C . PHE A 1 87 ? 8.613 7.437 -3.695 1.00 84.56 87 PHE A C 1
ATOM 657 O O . PHE A 1 87 ? 8.194 8.562 -3.400 1.00 84.56 87 PHE A O 1
ATOM 664 N N . GLU A 1 88 ? 9.902 7.152 -3.923 1.00 84.31 88 GLU A N 1
ATOM 665 C CA . GLU A 1 88 ? 10.996 8.128 -3.798 1.00 84.31 88 GLU A CA 1
ATOM 666 C C . GLU A 1 88 ? 10.713 9.388 -4.631 1.00 84.31 88 GLU A C 1
ATOM 668 O O . GLU A 1 88 ? 10.132 9.346 -5.723 1.00 84.31 88 GLU A O 1
ATOM 673 N N . GLY A 1 89 ? 11.155 10.537 -4.121 1.00 81.25 89 GLY A N 1
ATOM 674 C CA . GLY A 1 89 ? 11.025 11.819 -4.802 1.00 81.25 89 GLY A CA 1
ATOM 675 C C . GLY A 1 89 ? 11.883 11.941 -6.061 1.00 81.25 89 GLY A C 1
ATOM 676 O O . GLY A 1 89 ? 12.959 12.538 -6.024 1.00 81.25 89 GLY A O 1
ATOM 677 N N . VAL A 1 90 ? 11.383 11.439 -7.192 1.00 80.19 90 VAL A N 1
ATOM 678 C CA . VAL A 1 90 ? 12.059 11.471 -8.500 1.00 80.19 90 VAL A CA 1
ATOM 679 C C . VAL A 1 90 ? 11.197 12.097 -9.604 1.00 80.19 90 VAL A C 1
ATOM 681 O O . VAL A 1 90 ? 9.977 11.959 -9.629 1.00 80.19 90 VAL A O 1
ATOM 684 N N . ASP A 1 91 ? 11.836 12.746 -10.585 1.00 80.56 91 ASP A N 1
ATOM 685 C CA . ASP A 1 91 ? 11.139 13.372 -11.731 1.00 80.56 91 ASP A CA 1
ATOM 686 C C . ASP A 1 91 ? 10.702 12.365 -12.808 1.00 80.56 91 ASP A C 1
ATOM 688 O O . ASP A 1 91 ? 9.965 12.682 -13.746 1.00 80.56 91 ASP A O 1
ATOM 692 N N . LYS A 1 92 ? 11.212 11.138 -12.720 1.00 84.62 92 LYS A N 1
ATOM 693 C CA . LYS A 1 92 ? 10.923 10.036 -13.634 1.00 84.62 92 LYS A CA 1
ATOM 694 C C . LYS A 1 92 ? 11.029 8.723 -12.882 1.00 84.62 92 LYS A C 1
ATOM 696 O O . LYS A 1 92 ? 11.809 8.621 -11.946 1.00 84.62 92 LYS A O 1
ATOM 701 N N . ASP A 1 93 ? 10.299 7.726 -13.363 1.00 86.44 93 ASP A N 1
ATOM 702 C CA . ASP A 1 93 ? 10.297 6.376 -12.804 1.00 86.44 93 ASP A CA 1
ATOM 703 C C . ASP A 1 93 ? 11.713 5.832 -12.558 1.00 86.44 93 ASP A C 1
ATOM 705 O O . ASP A 1 93 ? 12.616 5.984 -13.394 1.00 86.44 93 ASP A O 1
ATOM 709 N N . ILE A 1 94 ? 11.878 5.172 -11.413 1.00 88.81 94 ILE A N 1
ATOM 710 C CA . ILE A 1 94 ? 13.114 4.483 -11.069 1.00 88.81 94 ILE A CA 1
ATOM 711 C C . ILE A 1 94 ? 13.277 3.289 -11.996 1.00 88.81 94 ILE A C 1
ATOM 713 O O . ILE A 1 94 ? 12.348 2.527 -12.265 1.00 88.81 94 ILE A O 1
ATOM 717 N N . THR A 1 95 ? 14.495 3.122 -12.500 1.00 92.69 95 THR A N 1
ATOM 718 C CA . THR A 1 95 ? 14.840 1.992 -13.354 1.00 92.69 95 THR A CA 1
ATOM 719 C C . THR A 1 95 ? 15.773 1.043 -12.629 1.00 92.69 95 THR A C 1
ATOM 721 O O . THR A 1 95 ? 16.836 1.464 -12.176 1.00 92.69 95 THR A O 1
ATOM 724 N N . LEU A 1 96 ? 15.421 -0.239 -12.599 1.00 92.00 96 LEU A N 1
ATOM 725 C CA . LEU A 1 96 ? 16.286 -1.315 -12.119 1.00 92.00 96 LEU A CA 1
ATOM 726 C C . LEU A 1 96 ? 16.760 -2.202 -13.274 1.00 92.00 96 LEU A C 1
ATOM 728 O O . LEU A 1 96 ? 16.470 -1.953 -14.449 1.00 92.00 96 LEU A O 1
ATOM 732 N N . TRP A 1 97 ? 17.539 -3.232 -12.938 1.00 92.69 97 TRP A N 1
ATOM 733 C CA . TRP A 1 97 ? 17.973 -4.238 -13.900 1.00 92.69 97 TRP A CA 1
ATOM 734 C C . TRP A 1 97 ? 16.773 -4.872 -14.601 1.00 92.69 97 TRP A C 1
ATOM 736 O O . TRP A 1 97 ? 15.727 -5.095 -13.993 1.00 92.69 97 TRP A O 1
ATOM 746 N N . ALA A 1 98 ? 16.934 -5.132 -15.898 1.00 95.75 98 ALA A N 1
ATOM 747 C CA . ALA A 1 98 ? 15.862 -5.640 -16.737 1.00 95.75 98 ALA A CA 1
ATOM 748 C C . ALA A 1 98 ? 15.348 -7.000 -16.242 1.00 95.75 98 ALA A C 1
ATOM 750 O O . ALA A 1 98 ? 16.142 -7.853 -15.848 1.00 95.75 98 ALA A O 1
ATOM 751 N N . ASP A 1 99 ? 14.032 -7.196 -16.289 1.00 93.94 99 ASP A N 1
ATOM 752 C CA . ASP A 1 99 ? 13.439 -8.526 -16.147 1.00 93.94 99 ASP A CA 1
ATOM 753 C C . ASP A 1 99 ? 13.642 -9.382 -17.411 1.00 93.94 99 ASP A C 1
ATOM 755 O O . ASP A 1 99 ? 14.237 -8.947 -18.402 1.00 93.94 99 ASP A O 1
ATOM 759 N N . ASP A 1 100 ? 13.079 -10.592 -17.409 1.00 92.88 100 ASP A N 1
ATOM 760 C CA . ASP A 1 100 ? 13.125 -11.524 -18.543 1.00 92.88 100 ASP A CA 1
ATOM 761 C C . ASP A 1 100 ? 12.486 -10.966 -19.833 1.00 92.88 100 ASP A C 1
ATOM 763 O O . ASP A 1 100 ? 12.709 -11.497 -20.923 1.00 92.88 100 ASP A O 1
ATOM 767 N N . GLN A 1 101 ? 11.691 -9.895 -19.734 1.00 94.00 101 GLN A N 1
ATOM 768 C CA . GLN A 1 101 ? 11.055 -9.207 -20.858 1.00 94.00 101 GLN A CA 1
ATOM 769 C C . GLN A 1 101 ? 11.810 -7.940 -21.289 1.00 94.00 101 GLN A C 1
ATOM 771 O O . GLN A 1 101 ? 11.370 -7.244 -22.206 1.00 94.00 101 GLN A O 1
ATOM 776 N N . GLY A 1 102 ? 12.946 -7.629 -20.660 1.00 96.56 102 GLY A N 1
ATOM 777 C CA . GLY A 1 102 ? 13.730 -6.432 -20.956 1.00 96.56 102 GLY A CA 1
ATOM 778 C C . GLY A 1 102 ? 13.212 -5.155 -20.283 1.00 96.56 102 GLY A C 1
ATOM 779 O O . GLY A 1 102 ? 13.681 -4.068 -20.622 1.00 96.56 102 GLY A O 1
ATOM 780 N N . ARG A 1 103 ? 12.241 -5.242 -19.365 1.00 96.44 103 ARG A N 1
ATOM 781 C CA . ARG A 1 103 ? 11.600 -4.081 -18.728 1.00 96.44 103 ARG A CA 1
ATOM 782 C C . ARG A 1 103 ? 12.416 -3.596 -17.538 1.00 96.44 103 ARG A C 1
ATOM 784 O O . ARG A 1 103 ? 12.770 -4.374 -16.654 1.00 96.44 103 ARG A O 1
ATOM 791 N N . THR A 1 104 ? 12.653 -2.291 -17.473 1.00 96.38 104 THR A N 1
ATOM 792 C CA . THR A 1 104 ? 13.443 -1.664 -16.399 1.00 96.38 104 THR A CA 1
ATOM 793 C C . THR A 1 104 ? 12.611 -0.822 -15.434 1.00 96.38 104 THR A C 1
ATOM 795 O O . THR A 1 104 ? 13.088 -0.546 -14.342 1.00 96.38 104 THR A O 1
ATOM 798 N N . SER A 1 105 ? 11.387 -0.441 -15.815 1.00 95.19 105 SER A N 1
ATOM 799 C CA . SER A 1 105 ? 10.474 0.401 -15.026 1.00 95.19 105 SER A CA 1
ATOM 800 C C . SER A 1 105 ? 10.104 -0.241 -13.692 1.00 95.19 105 SER A C 1
ATOM 802 O O . SER A 1 105 ? 9.548 -1.341 -13.695 1.00 95.19 105 SER A O 1
ATOM 804 N N . TRP A 1 106 ? 10.362 0.436 -12.571 1.00 94.69 106 TRP A N 1
ATOM 805 C CA . TRP A 1 106 ? 9.995 -0.073 -11.253 1.00 94.69 106 TRP A CA 1
ATOM 806 C C . TRP A 1 106 ? 8.479 -0.073 -11.082 1.00 94.69 106 TRP A C 1
ATOM 808 O O . TRP A 1 106 ? 7.873 -1.130 -10.891 1.00 94.69 106 TRP A O 1
ATOM 818 N N . LEU A 1 107 ? 7.849 1.098 -11.237 1.00 94.19 107 LEU A N 1
ATOM 819 C CA . LEU A 1 107 ? 6.410 1.255 -11.033 1.00 94.19 107 LEU A CA 1
ATOM 820 C C . LEU A 1 107 ? 5.603 0.362 -11.977 1.00 94.19 107 LEU A C 1
ATOM 822 O O . LEU A 1 107 ? 4.664 -0.312 -11.553 1.00 94.19 107 LEU A O 1
ATOM 826 N N . GLY A 1 108 ? 5.983 0.320 -13.256 1.00 95.38 108 GLY A N 1
ATOM 827 C CA . GLY A 1 108 ? 5.298 -0.501 -14.250 1.00 95.38 108 GLY A CA 1
ATOM 828 C C . GLY A 1 108 ? 5.332 -1.985 -13.890 1.00 95.38 108 GLY A C 1
ATOM 829 O O . GLY A 1 108 ? 4.304 -2.660 -13.942 1.00 95.38 108 GLY A O 1
ATOM 830 N N . ARG A 1 109 ? 6.495 -2.487 -13.461 1.00 97.19 109 ARG A N 1
ATOM 831 C CA . ARG A 1 109 ? 6.659 -3.890 -13.060 1.00 97.19 109 ARG A CA 1
ATOM 832 C C . ARG A 1 109 ? 5.899 -4.223 -11.778 1.00 97.19 109 ARG A C 1
ATOM 834 O O . ARG A 1 109 ? 5.269 -5.276 -11.726 1.00 97.19 109 ARG A O 1
ATOM 841 N N . PHE A 1 110 ? 5.872 -3.320 -10.799 1.00 96.38 110 PHE A N 1
ATOM 842 C CA . PHE A 1 110 ? 5.080 -3.483 -9.576 1.00 96.38 110 PHE A CA 1
ATOM 843 C C . PHE A 1 110 ? 3.573 -3.576 -9.869 1.00 96.38 110 PHE A C 1
ATOM 845 O O . PHE A 1 110 ? 2.905 -4.511 -9.424 1.00 96.38 110 PHE A O 1
ATOM 852 N N . ILE A 1 111 ? 3.032 -2.661 -10.680 1.00 96.69 111 ILE A N 1
ATOM 853 C CA . ILE A 1 111 ? 1.609 -2.675 -11.053 1.00 96.69 111 ILE A CA 1
ATOM 854 C C . ILE A 1 111 ? 1.246 -3.947 -11.830 1.00 96.69 111 ILE A C 1
ATOM 856 O O . ILE A 1 111 ? 0.204 -4.559 -11.570 1.00 96.69 111 ILE A O 1
ATOM 860 N N . ASP A 1 112 ? 2.103 -4.377 -12.757 1.00 97.62 112 ASP A N 1
ATOM 861 C CA . ASP A 1 112 ? 1.896 -5.626 -13.492 1.00 97.62 112 ASP A CA 1
ATOM 862 C C . ASP A 1 112 ? 1.960 -6.854 -12.571 1.00 97.62 112 ASP A C 1
ATOM 864 O O . ASP A 1 112 ? 1.175 -7.797 -12.742 1.00 97.62 112 ASP A O 1
ATOM 868 N N . TYR A 1 113 ? 2.832 -6.838 -11.559 1.00 98.00 113 TYR A N 1
ATOM 869 C CA . TYR A 1 113 ? 2.869 -7.868 -10.526 1.00 98.00 113 TYR A CA 1
ATOM 870 C C . TYR A 1 113 ? 1.534 -7.937 -9.772 1.00 98.00 113 TYR A C 1
ATOM 872 O O . TYR A 1 113 ? 0.891 -8.987 -9.777 1.00 98.00 113 TYR A O 1
ATOM 880 N N . LEU A 1 114 ? 1.035 -6.825 -9.221 1.00 98.31 114 LEU A N 1
ATOM 881 C CA . LEU A 1 114 ? -0.254 -6.820 -8.513 1.00 98.31 114 LEU A CA 1
ATOM 882 C C . LEU A 1 114 ? -1.410 -7.281 -9.408 1.00 98.31 114 LEU A C 1
ATOM 884 O O . LEU A 1 114 ? -2.279 -8.045 -8.986 1.00 98.31 114 LEU A O 1
ATOM 888 N N . LYS A 1 115 ? -1.421 -6.849 -10.672 1.00 98.25 115 LYS A N 1
ATOM 889 C CA . LYS A 1 115 ? -2.448 -7.239 -11.643 1.00 98.25 115 LYS A CA 1
ATOM 890 C C . LYS A 1 115 ? -2.423 -8.735 -11.938 1.00 98.25 115 LYS A C 1
ATOM 892 O O . LYS A 1 115 ? -3.484 -9.356 -11.967 1.00 98.25 115 LYS A O 1
ATOM 897 N N . SER A 1 116 ? -1.242 -9.310 -12.159 1.00 98.00 116 SER A N 1
ATOM 898 C CA . SER A 1 116 ? -1.091 -10.742 -12.448 1.00 98.00 116 SER A CA 1
ATOM 899 C C . SER A 1 116 ? -1.444 -11.640 -11.259 1.00 98.00 116 SER A C 1
ATOM 901 O O . SER A 1 116 ? -1.881 -12.768 -11.475 1.00 98.00 116 SER A O 1
ATOM 903 N N . HIS A 1 117 ? -1.351 -11.121 -10.032 1.00 98.44 117 HIS A N 1
ATOM 904 C CA . HIS A 1 117 ? -1.701 -11.841 -8.805 1.00 98.44 117 HIS A CA 1
ATOM 905 C C . HIS A 1 117 ? -3.114 -11.520 -8.287 1.00 98.44 117 HIS A C 1
ATOM 907 O O . HIS A 1 117 ? -3.543 -12.084 -7.290 1.00 98.44 117 HIS A O 1
ATOM 913 N N . GLY A 1 118 ? -3.873 -10.653 -8.969 1.00 98.12 118 GLY A N 1
ATOM 914 C CA . GLY A 1 118 ? -5.249 -10.306 -8.589 1.00 98.12 118 GLY A CA 1
ATOM 915 C C . GLY A 1 118 ? -5.380 -9.266 -7.468 1.00 98.12 118 GLY A C 1
ATOM 916 O O . GLY A 1 118 ? -6.501 -8.952 -7.078 1.00 98.12 118 GLY A O 1
ATOM 917 N N . HIS A 1 119 ? -4.270 -8.674 -7.025 1.00 98.12 119 HIS A N 1
ATOM 918 C CA . HIS A 1 119 ? -4.186 -7.720 -5.912 1.00 98.12 119 HIS A CA 1
ATOM 919 C C . HIS A 1 119 ? -4.219 -6.246 -6.341 1.00 98.12 119 HIS A C 1
ATOM 921 O O . HIS A 1 119 ? -4.127 -5.343 -5.516 1.00 98.12 119 HIS A O 1
ATOM 927 N N . LEU A 1 120 ? -4.399 -5.949 -7.636 1.00 97.69 120 LEU A N 1
ATOM 928 C CA . LEU A 1 120 ? -4.460 -4.555 -8.112 1.00 97.69 120 LEU A CA 1
ATOM 929 C C . LEU A 1 120 ? -5.555 -3.730 -7.412 1.00 97.69 120 LEU A C 1
ATOM 931 O O . LEU A 1 120 ? -5.441 -2.515 -7.303 1.00 97.69 120 LEU A O 1
ATOM 935 N N . ARG A 1 121 ? -6.630 -4.381 -6.955 1.00 96.50 121 ARG A N 1
ATOM 936 C CA . ARG A 1 121 ? -7.734 -3.713 -6.253 1.00 96.50 121 ARG A CA 1
ATOM 937 C C . ARG A 1 121 ? -7.394 -3.323 -4.818 1.00 96.50 121 ARG A C 1
ATOM 939 O O . ARG A 1 121 ? -8.096 -2.474 -4.274 1.00 96.50 121 ARG A O 1
ATOM 946 N N . ASP A 1 122 ? -6.363 -3.924 -4.238 1.00 97.38 122 ASP A N 1
ATOM 947 C CA . ASP A 1 122 ? -5.937 -3.623 -2.875 1.00 97.38 122 ASP A CA 1
ATOM 948 C C . ASP A 1 122 ? -5.217 -2.271 -2.829 1.00 97.38 122 ASP A C 1
ATOM 950 O O . ASP A 1 122 ? -5.389 -1.522 -1.868 1.00 97.38 122 ASP A O 1
ATOM 954 N N . LEU A 1 123 ? -4.539 -1.900 -3.925 1.00 96.69 123 LEU A N 1
ATOM 955 C CA . LEU A 1 123 ? -3.926 -0.589 -4.142 1.00 96.69 123 LEU A CA 1
ATOM 956 C C . LEU A 1 123 ? -4.995 0.494 -4.378 1.00 96.69 123 LEU A C 1
ATOM 958 O O . LEU A 1 123 ? -5.276 0.915 -5.500 1.00 96.69 123 LEU A O 1
ATOM 962 N N . SER A 1 124 ? -5.616 0.944 -3.290 1.00 97.12 124 SER A N 1
ATOM 963 C CA . SER A 1 124 ? -6.690 1.944 -3.294 1.00 97.12 124 SER A CA 1
ATOM 964 C C . SER A 1 124 ? -6.183 3.359 -3.575 1.00 97.12 124 SER A C 1
ATOM 966 O O . SER A 1 124 ? -6.941 4.200 -4.061 1.00 97.12 124 SER A O 1
ATOM 968 N N . PHE A 1 125 ? -4.922 3.639 -3.248 1.00 95.19 125 PHE A N 1
ATOM 969 C CA . PHE A 1 125 ? -4.248 4.894 -3.560 1.00 95.19 125 PHE A CA 1
ATOM 970 C C . PHE A 1 125 ? -2.749 4.665 -3.768 1.00 95.19 125 PHE A C 1
ATOM 972 O O . PHE A 1 125 ? -2.171 3.706 -3.262 1.00 95.19 125 PHE A O 1
ATOM 979 N N . MET A 1 126 ? -2.128 5.587 -4.495 1.00 91.25 126 MET A N 1
ATOM 980 C CA . MET A 1 126 ? -0.682 5.686 -4.665 1.00 91.25 126 MET A CA 1
ATOM 981 C C . MET A 1 126 ? -0.225 7.000 -4.031 1.00 91.25 126 MET A C 1
ATOM 983 O O . MET A 1 126 ? -0.915 8.015 -4.157 1.00 91.25 126 MET A O 1
ATOM 987 N N . SER A 1 127 ? 0.920 6.981 -3.364 1.00 89.69 127 SER A N 1
ATOM 988 C CA . SER A 1 127 ? 1.566 8.148 -2.766 1.00 89.69 127 SER A CA 1
ATOM 989 C C . SER A 1 127 ? 2.957 8.323 -3.358 1.00 89.69 127 SER A C 1
ATOM 991 O O . SER A 1 127 ? 3.575 7.364 -3.788 1.00 89.69 127 SER A O 1
ATOM 993 N N . PHE A 1 128 ? 3.440 9.553 -3.449 1.00 88.69 128 PHE A N 1
ATOM 994 C CA . PHE A 1 128 ? 4.749 9.857 -4.016 1.00 88.69 128 PHE A CA 1
ATOM 995 C C . PHE A 1 128 ? 5.297 11.103 -3.343 1.00 88.69 128 PHE A C 1
ATOM 997 O O . PHE A 1 128 ? 4.525 11.954 -2.883 1.00 88.69 128 PHE A O 1
ATOM 1004 N N . GLU A 1 129 ? 6.615 11.228 -3.325 1.00 86.50 129 GLU A N 1
ATOM 1005 C CA . GLU A 1 129 ? 7.270 12.431 -2.842 1.00 86.50 129 GLU A CA 1
ATOM 1006 C C . GLU A 1 129 ? 7.607 13.360 -4.007 1.00 86.50 129 GLU A C 1
ATOM 1008 O O . GLU A 1 129 ? 7.917 12.945 -5.121 1.00 86.50 129 GLU A O 1
ATOM 1013 N N . HIS A 1 130 ? 7.507 14.663 -3.771 1.00 84.56 130 HIS A N 1
ATOM 1014 C CA . HIS A 1 130 ? 7.993 15.657 -4.715 1.00 84.56 130 HIS A CA 1
ATOM 1015 C C . HIS A 1 130 ? 8.519 16.848 -3.929 1.00 84.56 130 HIS A C 1
ATOM 1017 O O . HIS A 1 130 ? 7.754 17.597 -3.314 1.00 84.56 130 HIS A O 1
ATOM 1023 N N . TYR A 1 131 ? 9.838 17.014 -3.951 1.00 79.19 131 TYR A N 1
ATOM 1024 C CA . TYR A 1 131 ? 10.515 18.114 -3.287 1.00 79.19 131 TYR A CA 1
ATOM 1025 C C . TYR A 1 131 ? 10.970 19.142 -4.323 1.00 79.19 131 TYR A C 1
ATOM 1027 O O . TYR A 1 131 ? 11.990 18.932 -4.981 1.00 79.19 131 TYR A O 1
ATOM 1035 N N . PRO A 1 132 ? 10.264 20.278 -4.469 1.00 71.06 132 PRO A N 1
ATOM 1036 C CA . PRO A 1 132 ? 10.700 21.345 -5.355 1.00 71.06 132 PRO A CA 1
ATOM 1037 C C . PRO A 1 132 ? 11.913 22.047 -4.734 1.00 71.06 132 PRO A C 1
ATOM 1039 O O . PRO A 1 132 ? 11.791 23.051 -4.029 1.00 71.06 132 PRO A O 1
ATOM 1042 N N . PHE A 1 133 ? 13.111 21.516 -4.967 1.00 64.25 133 PHE A N 1
ATOM 1043 C CA . PHE A 1 133 ? 14.340 22.215 -4.624 1.00 64.25 133 PHE A CA 1
ATOM 1044 C C . PHE A 1 133 ? 14.661 23.234 -5.714 1.00 64.25 133 PHE A C 1
ATOM 1046 O O . PHE A 1 133 ? 14.839 22.898 -6.883 1.00 64.25 133 PHE A O 1
ATOM 1053 N N . MET A 1 134 ? 14.774 24.504 -5.324 1.00 53.34 134 MET A N 1
ATOM 1054 C CA . MET A 1 134 ? 15.302 25.531 -6.216 1.00 53.34 134 MET A CA 1
ATOM 1055 C C . MET A 1 134 ? 16.811 25.337 -6.350 1.00 53.34 134 MET A C 1
ATOM 1057 O O . MET A 1 134 ? 17.559 25.554 -5.393 1.00 53.34 134 MET A O 1
ATOM 1061 N N . VAL A 1 135 ? 17.285 24.990 -7.544 1.00 54.19 135 VAL A N 1
ATOM 1062 C CA . VAL A 1 135 ? 18.711 25.111 -7.856 1.00 54.19 135 VAL A CA 1
ATOM 1063 C C . VAL A 1 135 ? 19.051 26.609 -7.833 1.00 54.19 135 VAL A C 1
ATOM 1065 O O . VAL A 1 135 ? 18.510 27.395 -8.603 1.00 54.19 135 VAL A O 1
ATOM 1068 N N . ASN A 1 136 ? 19.933 27.032 -6.922 1.00 52.59 136 ASN A N 1
ATOM 1069 C CA . ASN A 1 136 ? 20.440 28.411 -6.814 1.00 52.59 136 ASN A CA 1
ATOM 1070 C C . ASN A 1 136 ? 19.408 29.525 -6.531 1.00 52.59 136 ASN A C 1
ATOM 1072 O O . ASN A 1 136 ? 19.604 30.669 -6.946 1.00 52.59 136 ASN A O 1
ATOM 1076 N N . GLY A 1 137 ? 18.330 29.251 -5.794 1.00 51.91 137 GLY A N 1
ATOM 1077 C CA . GLY A 1 137 ? 17.482 30.330 -5.264 1.00 51.91 137 GLY A CA 1
ATOM 1078 C C . GLY A 1 137 ? 16.682 31.122 -6.312 1.00 51.91 137 GLY A C 1
ATOM 1079 O O . GLY A 1 137 ? 16.169 32.190 -5.983 1.00 51.91 137 GLY A O 1
ATOM 1080 N N . SER A 1 138 ? 16.567 30.631 -7.551 1.00 52.94 138 SER A N 1
ATOM 1081 C CA . SER A 1 138 ? 15.811 31.295 -8.621 1.00 52.94 138 SER A CA 1
ATOM 1082 C C . SER A 1 138 ? 14.813 30.313 -9.230 1.00 52.94 138 SER A C 1
ATOM 1084 O O . SER A 1 138 ? 15.231 29.380 -9.904 1.00 52.94 138 SER A O 1
ATOM 1086 N N . SER A 1 139 ? 13.527 30.584 -8.999 1.00 51.50 139 SER A N 1
ATOM 1087 C CA . SER A 1 139 ? 12.340 29.875 -9.503 1.00 51.50 139 SER A CA 1
ATOM 1088 C C . SER A 1 139 ? 12.185 28.407 -9.065 1.00 51.50 139 SER A C 1
ATOM 1090 O O . SER A 1 139 ? 13.166 27.658 -9.043 1.00 51.50 139 SER A O 1
ATOM 1092 N N . PRO A 1 140 ? 10.961 27.964 -8.701 1.00 52.56 140 PRO A N 1
ATOM 1093 C CA . PRO A 1 140 ? 10.697 26.535 -8.605 1.00 52.56 140 PRO A CA 1
ATOM 1094 C C . PRO A 1 140 ? 11.055 25.896 -9.957 1.00 52.56 140 PRO A C 1
ATOM 1096 O O . PRO A 1 140 ? 10.871 26.546 -10.991 1.00 52.56 140 PRO A O 1
ATOM 1099 N N . PRO A 1 141 ? 11.622 24.678 -9.973 1.00 55.62 141 PRO A N 1
ATOM 1100 C CA . PRO A 1 141 ? 11.838 23.971 -11.227 1.00 55.62 141 PRO A CA 1
ATOM 1101 C C . PRO A 1 141 ? 10.518 23.902 -12.012 1.00 55.62 141 PRO A C 1
ATOM 1103 O O . PRO A 1 141 ? 9.446 23.781 -11.409 1.00 55.62 141 PRO A O 1
ATOM 1106 N N . ASP A 1 142 ? 10.598 23.959 -13.347 1.00 56.91 142 ASP A N 1
ATOM 1107 C CA . ASP A 1 142 ? 9.458 23.886 -14.289 1.00 56.91 142 ASP A CA 1
ATOM 1108 C C . ASP A 1 142 ? 8.599 22.603 -14.125 1.00 56.91 142 ASP A C 1
ATOM 1110 O O . ASP A 1 142 ? 7.586 22.407 -14.807 1.00 56.91 142 ASP A O 1
ATOM 1114 N N . ASP A 1 143 ? 9.014 21.729 -13.211 1.00 55.44 143 ASP A N 1
ATOM 1115 C CA . ASP A 1 143 ? 8.470 20.421 -12.887 1.00 55.44 143 ASP A CA 1
ATOM 1116 C C . ASP A 1 143 ? 7.389 20.475 -11.795 1.00 55.44 143 ASP A C 1
ATOM 1118 O O . ASP A 1 143 ? 6.740 19.466 -11.528 1.00 55.44 143 ASP A O 1
ATOM 1122 N N . CYS A 1 144 ? 7.120 21.650 -11.205 1.00 46.91 144 CYS A N 1
ATOM 1123 C CA . CYS A 1 144 ? 6.002 21.830 -10.279 1.00 46.91 144 CYS A CA 1
ATOM 1124 C C . CYS A 1 144 ? 4.650 21.702 -11.024 1.00 46.91 144 CYS A C 1
ATOM 1126 O O . CYS A 1 144 ? 4.285 22.588 -11.810 1.00 46.91 144 CYS A O 1
ATOM 1128 N N . PRO A 1 145 ? 3.825 20.664 -10.760 1.00 53.12 145 PRO A N 1
ATOM 1129 C CA . PRO A 1 145 ? 2.587 20.428 -11.513 1.00 53.12 145 PRO A CA 1
ATOM 1130 C C . PRO A 1 145 ? 1.547 21.548 -11.354 1.00 53.12 145 PRO A C 1
ATOM 1132 O O . PRO A 1 145 ? 0.669 21.711 -12.202 1.00 53.12 145 PRO A O 1
ATOM 1135 N N . ALA A 1 146 ? 1.648 22.332 -10.275 1.00 49.41 146 ALA A N 1
ATOM 1136 C CA . ALA A 1 146 ? 0.721 23.414 -9.963 1.00 49.41 146 ALA A CA 1
ATOM 1137 C C . ALA A 1 146 ? 0.830 24.614 -10.926 1.00 49.41 146 ALA A C 1
ATOM 1139 O O . ALA A 1 146 ? -0.170 25.299 -11.141 1.00 49.41 146 ALA A O 1
ATOM 1140 N N . GLU A 1 147 ? 1.992 24.858 -11.546 1.00 42.84 147 GLU A N 1
ATOM 1141 C CA . GLU A 1 147 ? 2.186 26.008 -12.449 1.00 42.84 147 GLU A CA 1
ATOM 1142 C C . GLU A 1 147 ? 1.797 25.724 -13.908 1.00 42.84 147 GLU A C 1
ATOM 1144 O O . GLU A 1 147 ? 1.365 26.632 -14.624 1.00 42.84 147 GLU A O 1
ATOM 1149 N N . ARG A 1 148 ? 1.825 24.460 -14.358 1.00 44.62 148 ARG A N 1
ATOM 1150 C CA . ARG A 1 148 ? 1.347 24.104 -15.713 1.00 44.62 148 ARG A CA 1
ATOM 1151 C C . ARG A 1 148 ? -0.150 24.338 -15.915 1.00 44.62 148 ARG A C 1
ATOM 1153 O O . ARG A 1 148 ? -0.595 24.453 -17.054 1.00 44.62 148 ARG A O 1
ATOM 1160 N N . ALA A 1 149 ? -0.926 24.430 -14.837 1.00 46.25 149 ALA A N 1
ATOM 1161 C CA . ALA A 1 149 ? -2.359 24.700 -14.909 1.00 46.25 149 ALA A CA 1
ATOM 1162 C C . ALA A 1 149 ? -2.699 26.187 -15.143 1.00 46.25 149 ALA A C 1
ATOM 1164 O O . ALA A 1 149 ? -3.828 26.489 -15.529 1.00 46.25 149 ALA A O 1
ATOM 1165 N N . THR A 1 150 ? -1.762 27.120 -14.927 1.00 43.72 150 THR A N 1
ATOM 1166 C CA . THR A 1 150 ? -2.048 28.570 -14.932 1.00 43.72 150 THR A CA 1
ATOM 1167 C C . THR A 1 150 ? -1.405 29.341 -16.084 1.00 43.72 150 THR A C 1
ATOM 1169 O O . THR A 1 150 ? -1.800 30.482 -16.338 1.00 43.72 150 THR A O 1
ATOM 1172 N N . HIS A 1 151 ? -0.485 28.733 -16.838 1.00 40.28 151 HIS A N 1
ATOM 1173 C CA . HIS A 1 151 ? 0.183 29.389 -17.962 1.00 40.28 151 HIS A CA 1
ATOM 1174 C C . HIS A 1 151 ? 0.024 28.607 -19.276 1.00 40.28 151 HIS A C 1
ATOM 1176 O O . HIS A 1 151 ? 0.658 27.567 -19.452 1.00 40.28 151 HIS A O 1
ATOM 1182 N N . PRO A 1 152 ? -0.782 29.093 -20.245 1.00 37.78 152 PRO A N 1
ATOM 1183 C CA . PRO A 1 152 ? -0.762 28.533 -21.591 1.00 37.78 152 PRO A CA 1
ATOM 1184 C C . PRO A 1 152 ? 0.616 28.766 -22.229 1.00 37.78 152 PRO A C 1
ATOM 1186 O O . PRO A 1 152 ? 1.210 29.837 -22.081 1.00 37.78 152 PRO A O 1
ATOM 1189 N N . SER A 1 153 ? 1.132 27.746 -22.924 1.00 43.81 153 SER A N 1
ATOM 1190 C CA . SER A 1 153 ? 2.458 27.758 -23.552 1.00 43.81 153 SER A CA 1
ATOM 1191 C C . SER A 1 153 ? 2.654 28.987 -24.444 1.00 43.81 153 SER A C 1
ATOM 1193 O O . SER A 1 153 ? 1.784 29.302 -25.259 1.00 43.81 153 SER A O 1
ATOM 1195 N N . LYS A 1 154 ? 3.828 29.624 -24.366 1.00 44.66 154 LYS A N 1
ATOM 1196 C CA . LYS A 1 154 ? 4.210 30.780 -25.200 1.00 44.66 154 LYS A CA 1
ATOM 1197 C C . LYS A 1 154 ? 4.348 30.476 -26.704 1.00 44.66 154 LYS A C 1
ATOM 1199 O O . LYS A 1 154 ? 4.589 31.402 -27.469 1.00 44.66 154 LYS A O 1
ATOM 1204 N N . ASP A 1 155 ? 4.124 29.234 -27.131 1.00 43.91 155 ASP A N 1
ATOM 1205 C CA . ASP A 1 155 ? 4.275 28.791 -28.523 1.00 43.91 155 ASP A CA 1
ATOM 1206 C C . ASP A 1 155 ? 2.960 28.733 -29.324 1.00 43.91 155 ASP A C 1
ATOM 1208 O O . ASP A 1 155 ? 2.878 28.050 -30.345 1.00 43.91 155 ASP A O 1
ATOM 1212 N N . GLN A 1 156 ? 1.917 29.466 -28.919 1.00 36.78 156 GLN A N 1
ATOM 1213 C CA . GLN A 1 156 ? 0.800 29.718 -29.836 1.00 36.78 156 GLN A CA 1
ATOM 1214 C C . GLN A 1 156 ? 1.145 30.880 -30.783 1.00 36.78 156 GLN A C 1
ATOM 1216 O O . GLN A 1 156 ? 1.359 32.000 -30.311 1.00 36.78 156 GLN A O 1
ATOM 1221 N N . PRO A 1 157 ? 1.180 30.669 -32.115 1.00 35.09 157 PRO A N 1
ATOM 1222 C CA . PRO A 1 157 ? 1.387 31.761 -33.052 1.00 35.09 157 PRO A CA 1
ATOM 1223 C C . PRO A 1 157 ? 0.195 32.717 -32.969 1.00 35.09 157 PRO A C 1
ATOM 1225 O O . PRO A 1 157 ? -0.956 32.334 -33.185 1.00 35.09 157 PRO A O 1
ATOM 1228 N N . THR A 1 158 ? 0.474 33.976 -32.647 1.00 37.16 158 THR A N 1
ATOM 1229 C CA . THR A 1 158 ? -0.519 35.045 -32.618 1.00 37.16 158 THR A CA 1
ATOM 1230 C C . THR A 1 158 ? -1.020 35.307 -34.040 1.00 37.16 158 THR A C 1
ATOM 1232 O O . THR A 1 158 ? -0.370 35.967 -34.848 1.00 37.16 158 THR A O 1
ATOM 1235 N N . SER A 1 159 ? -2.201 34.785 -34.378 1.00 35.94 159 SER A N 1
ATOM 1236 C CA . SER A 1 159 ? -2.916 35.213 -35.578 1.00 35.94 159 SER A CA 1
ATOM 1237 C C . SER A 1 159 ? -3.391 36.651 -35.371 1.00 35.94 159 SER A C 1
ATOM 1239 O O . SER A 1 159 ? -4.277 36.912 -34.555 1.00 35.94 159 SER A O 1
ATOM 1241 N N . ALA A 1 160 ? -2.788 37.586 -36.101 1.00 42.19 160 ALA A N 1
ATOM 1242 C CA . ALA A 1 160 ? -3.219 38.970 -36.166 1.00 42.19 160 ALA A CA 1
ATOM 1243 C C . ALA A 1 160 ? -4.637 39.054 -36.758 1.00 42.19 160 ALA A C 1
ATOM 1245 O O . ALA A 1 160 ? -4.826 38.862 -37.956 1.00 42.19 160 ALA A O 1
ATOM 1246 N N . PHE A 1 161 ? -5.622 39.384 -35.925 1.00 34.25 161 PHE A N 1
ATOM 1247 C CA . PHE A 1 161 ? -6.875 39.983 -36.376 1.00 34.25 161 PHE A CA 1
ATOM 1248 C C . PHE A 1 161 ? -6.914 41.416 -35.859 1.00 34.25 161 PHE A C 1
ATOM 1250 O O . PHE A 1 161 ? -7.042 41.668 -34.663 1.00 34.25 161 PHE A O 1
ATOM 1257 N N . GLY A 1 162 ? -6.706 42.349 -36.786 1.00 34.69 162 GLY A N 1
ATOM 1258 C CA . GLY A 1 162 ? -6.799 43.772 -36.523 1.00 34.69 162 GLY A CA 1
ATOM 1259 C C . GLY A 1 162 ? -8.245 44.227 -36.387 1.00 34.69 162 GLY A C 1
ATOM 1260 O O . GLY A 1 162 ? -9.145 43.656 -36.994 1.00 34.69 162 GLY A O 1
ATOM 1261 N N . TYR A 1 163 ? -8.424 45.316 -35.651 1.00 31.23 163 TYR A N 1
ATOM 1262 C CA . TYR A 1 163 ? -9.505 46.263 -35.877 1.00 31.23 163 TYR A CA 1
ATOM 1263 C C . TYR A 1 163 ? -8.934 47.671 -35.690 1.00 31.23 163 TYR A C 1
ATOM 1265 O O . TYR A 1 163 ? -8.438 48.019 -34.619 1.00 31.23 163 TYR A O 1
ATOM 1273 N N . ALA A 1 164 ? -8.944 48.442 -36.775 1.00 31.34 164 ALA A N 1
ATOM 1274 C CA . ALA A 1 164 ? -8.908 49.901 -36.738 1.00 31.34 164 ALA A CA 1
ATOM 1275 C C . ALA A 1 164 ? -10.373 50.404 -36.626 1.00 31.34 164 ALA A C 1
ATOM 1277 O O . ALA A 1 164 ? -11.278 49.606 -36.882 1.00 31.34 164 ALA A O 1
ATOM 1278 N N . PRO A 1 165 ? -10.590 51.654 -36.179 1.00 46.28 165 PRO A N 1
ATOM 1279 C CA . PRO A 1 165 ? -11.763 52.085 -35.406 1.00 46.28 165 PRO A CA 1
ATOM 1280 C C . PRO A 1 165 ? -13.097 52.088 -36.157 1.00 46.28 165 PRO A C 1
ATOM 1282 O O . PRO A 1 165 ? -13.092 52.237 -37.400 1.00 46.28 165 PRO A O 1
#

Secondary structure (DSSP, 8-state):
-HHHHHSSTTTTSPEEEEE--TTS-HHHHHHHHHHHHHTT--EEEEEE-B-TTTTT--HHHHHHHHHHHHHHHHHH-TT--EEEEEEPS-SS--B-S--TT---BHHHHHHHHHHHHT-TTTEEEEEE------GGGSS--TT-TTTTTT---TTS---------

Foldseek 3Di:
DVCCQPVCVCVPPADAAEDEQPPDDLQVSLVVLLVCVVVVGGHPAYEYHEQCLVVVPALLNVLVSVVSNLVSNCVRVVPGQYADDAHEADLDFRFDQADPVGGGGNVVSNCVNCVVVVNNVSHNDYHYDHDQDDDPPDDGPPSPPVVVVPDDDPPDPDDDDDDDD

Sequence (165 aa):
MDNFYTSGLTMGHQALVACAAIDDTPEDCANEVAYIHKRGYPVVGFEMGEECDGKHTMPEDYGAIYCQWADAIHKLTPDAKLGGPVFEGVDKDITLWADDQGRTSWLGRFIDYLKSHGHLRDLSFMSFEHYPFMVNGSSPPDDCPAERATHPSKDQPTSAFGYAP